Protein AF-A0A382KRZ2-F1 (afdb_monomer_lite)

Radius of gyration: 15.96 Å; chains: 1; bounding box: 41×29×37 Å

Organism: NCBI:txid408172

pLDDT: mean 85.94, std 16.83, range [29.5, 98.38]

Foldseek 3Di:
DDDQDPPPPQVCVVVVPPQQAAEDEDAAEDCDPVVLVVLVCLVVCQVVCCNPRSYRYFYQKYAYPQGIDGHPVGARSVLQVVVVVVPGSNSRD

Secondary structure (DSSP, 8-state):
-------TT-THHHH-PPP-PEEEEEEEE--SHHHHHHHHHHHHTHHHHHHHHSEEEEEEEEEETTEEEE-SS---HHHHHHHHHTT-GGG--

InterPro domains:
  IPR036291 NAD(P)-binding domain superfamily [SSF51735] (25-85)

Structure (mmCIF, N/CA/C/O backbone):
data_AF-A0A382KRZ2-F1
#
_entry.id   AF-A0A382KRZ2-F1
#
loop_
_atom_site.group_PDB
_atom_site.id
_atom_site.type_symbol
_atom_site.label_atom_id
_atom_site.label_alt_id
_atom_site.label_comp_id
_atom_site.label_asym_id
_atom_site.label_entity_id
_atom_site.label_seq_id
_atom_site.pdbx_PDB_ins_code
_atom_site.Cartn_x
_atom_site.Cartn_y
_atom_site.Cartn_z
_atom_site.occupancy
_atom_site.B_iso_or_equiv
_atom_site.auth_seq_id
_atom_site.auth_comp_id
_atom_site.auth_asym_id
_atom_site.auth_atom_id
_atom_site.pdbx_PDB_model_num
ATOM 1 N N . MET A 1 1 ? -13.964 18.608 21.437 1.00 36.06 1 MET A N 1
ATOM 2 C CA . MET A 1 1 ? -15.336 18.402 20.929 1.00 36.06 1 MET A CA 1
ATOM 3 C C . MET A 1 1 ? -15.244 18.003 19.456 1.00 36.06 1 MET A C 1
ATOM 5 O O . MET A 1 1 ? -15.100 18.884 18.627 1.00 36.06 1 MET A O 1
ATOM 9 N N . ASN A 1 2 ? -15.219 16.709 19.116 1.00 29.50 2 ASN A N 1
ATOM 10 C CA . ASN A 1 2 ? -15.291 16.273 17.713 1.00 29.50 2 ASN A CA 1
ATOM 11 C C . ASN A 1 2 ? -16.301 15.124 17.625 1.00 29.50 2 ASN A C 1
ATOM 13 O O . ASN A 1 2 ? -16.048 14.040 18.148 1.00 29.50 2 ASN A O 1
ATOM 17 N N . ARG A 1 3 ? -17.478 15.408 17.055 1.00 42.97 3 ARG A N 1
ATOM 18 C CA . ARG A 1 3 ? -18.567 14.444 16.862 1.00 42.97 3 ARG A CA 1
ATOM 19 C C . ARG A 1 3 ? -18.249 13.619 15.618 1.00 42.97 3 ARG A C 1
ATOM 21 O O . ARG A 1 3 ? -18.606 14.017 14.515 1.00 42.97 3 ARG A O 1
ATOM 28 N N . TYR A 1 4 ? -17.516 12.521 15.786 1.00 54.00 4 TYR A N 1
ATOM 29 C CA . TYR A 1 4 ? -17.399 11.521 14.728 1.00 54.00 4 TYR A CA 1
ATOM 30 C C . TYR A 1 4 ? -18.768 10.873 14.530 1.00 54.00 4 TYR A C 1
ATOM 32 O O . TYR A 1 4 ? -19.491 10.650 15.500 1.00 54.00 4 TYR A O 1
ATOM 40 N N . PHE A 1 5 ? -19.129 10.665 13.267 1.00 55.06 5 PHE A N 1
ATOM 41 C CA . PHE A 1 5 ? -20.382 10.071 12.823 1.00 55.06 5 PHE A CA 1
ATOM 42 C C . PHE A 1 5 ? -20.605 8.711 13.506 1.00 55.06 5 PHE A C 1
ATOM 44 O O . PHE A 1 5 ? -20.151 7.683 13.016 1.00 55.06 5 PHE A O 1
ATOM 51 N N . ILE A 1 6 ? -21.310 8.701 14.638 1.00 56.50 6 ILE A N 1
ATOM 52 C CA . ILE A 1 6 ? -22.015 7.506 15.096 1.00 56.50 6 ILE A CA 1
ATOM 53 C C . ILE A 1 6 ? -23.200 7.388 14.143 1.00 56.50 6 ILE A C 1
ATOM 55 O O . ILE A 1 6 ? -24.036 8.292 14.110 1.00 56.50 6 ILE A O 1
ATOM 59 N N . ASN A 1 7 ? -23.259 6.335 13.330 1.00 58.94 7 ASN A N 1
ATOM 60 C CA . ASN A 1 7 ? -24.484 6.022 12.604 1.00 58.94 7 ASN A CA 1
ATOM 61 C C . ASN A 1 7 ? -25.548 5.662 13.660 1.00 58.94 7 ASN A C 1
ATOM 63 O O . ASN A 1 7 ? -25.396 4.637 14.322 1.00 58.94 7 ASN A O 1
ATOM 67 N N . PRO A 1 8 ? -26.602 6.473 13.863 1.00 59.22 8 PRO A N 1
ATOM 68 C CA . PRO A 1 8 ? -27.585 6.222 14.918 1.00 59.22 8 PRO A CA 1
ATOM 69 C C . PRO A 1 8 ? -28.409 4.946 14.684 1.00 59.22 8 PRO A C 1
ATOM 71 O O . PRO A 1 8 ? -29.094 4.501 15.597 1.00 59.22 8 PRO A O 1
ATOM 74 N N . ASN A 1 9 ? -28.323 4.348 13.489 1.00 58.06 9 ASN A N 1
ATOM 75 C CA . ASN A 1 9 ? -28.947 3.070 13.149 1.00 58.06 9 ASN A CA 1
ATOM 76 C C . ASN A 1 9 ? -27.968 1.884 13.189 1.00 58.06 9 ASN A C 1
ATOM 78 O O . ASN A 1 9 ? -28.295 0.821 12.668 1.00 58.06 9 ASN A O 1
ATOM 82 N N . ASP A 1 10 ? -26.764 2.041 13.748 1.00 61.50 10 ASP A N 1
ATOM 83 C CA . ASP A 1 10 ? -25.838 0.922 13.929 1.00 61.50 10 ASP A CA 1
ATOM 84 C C . ASP A 1 10 ? -26.347 -0.016 15.049 1.00 61.50 10 ASP A C 1
ATOM 86 O O . ASP A 1 10 ? -26.384 0.383 16.219 1.00 61.50 10 ASP A O 1
ATOM 90 N N . PRO A 1 11 ? -26.736 -1.268 14.734 1.00 55.66 11 PRO A N 1
ATOM 91 C CA . PRO A 1 11 ? -27.275 -2.201 15.722 1.00 55.66 11 PRO A CA 1
ATOM 92 C C . PRO A 1 11 ? -26.262 -2.581 16.817 1.00 55.66 11 PRO A C 1
ATOM 94 O O . PRO A 1 11 ? -26.672 -2.983 17.907 1.00 55.66 11 PRO A O 1
ATOM 97 N N . SER A 1 12 ? -24.953 -2.391 16.598 1.00 58.34 12 SER A N 1
ATOM 98 C CA . SER A 1 12 ? -23.931 -2.645 17.624 1.00 58.34 12 SER A CA 1
ATOM 99 C C . SER A 1 12 ? -24.032 -1.707 18.837 1.00 58.34 12 SER A C 1
ATOM 101 O O . SER A 1 12 ? -23.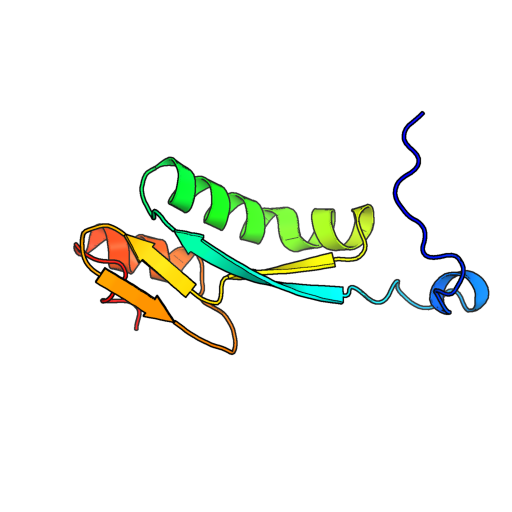648 -2.099 19.940 1.00 58.34 12 SER A O 1
ATOM 103 N N . ILE A 1 13 ? -24.648 -0.527 18.676 1.00 60.88 13 ILE A N 1
ATOM 104 C CA . ILE A 1 13 ? -24.868 0.458 19.749 1.00 60.88 13 ILE A CA 1
ATOM 105 C C . ILE A 1 13 ? -25.848 -0.058 20.815 1.00 60.88 13 ILE A C 1
ATOM 107 O O . ILE A 1 13 ? -25.723 0.295 21.985 1.00 60.88 13 ILE A O 1
ATOM 111 N N . ILE A 1 14 ? -26.807 -0.906 20.427 1.00 60.97 14 ILE A N 1
ATOM 112 C CA . ILE A 1 14 ? -27.855 -1.432 21.320 1.00 60.97 14 ILE A CA 1
ATOM 113 C C . ILE A 1 14 ? -27.464 -2.809 21.881 1.00 60.97 14 ILE A C 1
ATOM 115 O O . ILE A 1 14 ? -27.808 -3.138 23.013 1.00 60.97 14 ILE A O 1
ATOM 119 N N . THR A 1 15 ? -26.736 -3.624 21.109 1.00 61.88 15 THR A N 1
ATOM 120 C CA . THR A 1 15 ? -26.469 -5.036 21.445 1.00 61.88 15 THR A CA 1
ATOM 121 C C . THR A 1 15 ? -25.175 -5.260 22.242 1.00 61.88 15 THR A C 1
ATOM 123 O O . THR A 1 15 ? -25.006 -6.328 22.823 1.00 61.88 15 THR A O 1
ATOM 126 N N . GLY A 1 16 ? -24.237 -4.303 22.270 1.00 55.62 16 GLY A N 1
ATOM 127 C CA . GLY A 1 16 ? -22.897 -4.526 22.841 1.00 55.62 16 GLY A CA 1
ATOM 128 C C . GLY A 1 16 ? -22.029 -5.487 22.012 1.00 55.62 16 GLY A C 1
ATOM 129 O O . GLY A 1 16 ? -20.993 -5.960 22.478 1.00 55.62 16 GLY A O 1
ATOM 130 N N . ALA A 1 17 ? -22.456 -5.783 20.780 1.00 57.59 17 ALA A N 1
ATOM 131 C CA . ALA A 1 17 ? -21.684 -6.534 19.801 1.00 57.59 17 ALA A CA 1
ATOM 132 C C . ALA A 1 17 ? -20.438 -5.727 19.386 1.00 57.59 17 ALA A C 1
ATOM 134 O O . ALA A 1 17 ? -20.497 -4.494 19.374 1.00 57.59 17 ALA A O 1
ATOM 135 N N . PRO A 1 18 ? -19.311 -6.377 19.032 1.00 57.00 18 PRO A N 1
ATOM 136 C CA . PRO A 1 18 ? -18.153 -5.656 18.510 1.00 57.00 18 PRO A CA 1
ATOM 137 C C . PRO A 1 18 ? -18.587 -4.780 17.326 1.00 57.00 18 PRO A C 1
ATOM 139 O O . PRO A 1 18 ? -19.276 -5.267 16.429 1.00 57.00 18 PRO A O 1
ATOM 142 N N . MET A 1 19 ? -18.214 -3.492 17.343 1.00 60.59 19 MET A N 1
ATOM 143 C CA . MET A 1 19 ? -18.555 -2.545 16.274 1.00 60.59 19 MET A CA 1
ATOM 144 C C . MET A 1 19 ? -18.184 -3.140 14.912 1.00 60.59 19 MET A C 1
ATOM 146 O O . MET A 1 19 ? -17.014 -3.434 14.650 1.00 60.59 19 MET A O 1
ATOM 150 N N . SER A 1 20 ? -19.184 -3.326 14.050 1.00 67.19 20 SER A N 1
ATOM 151 C CA . SER A 1 20 ? -18.992 -3.892 12.717 1.00 67.19 20 SER A CA 1
ATOM 152 C C . SER A 1 20 ? -18.259 -2.879 11.842 1.00 67.19 20 SER A C 1
ATOM 154 O O . SER A 1 20 ? -18.841 -1.891 11.399 1.00 67.19 20 SER A O 1
ATOM 156 N N . SER A 1 21 ? -16.971 -3.108 11.585 1.00 76.06 21 SER A N 1
ATOM 157 C CA . SER A 1 21 ? -16.188 -2.218 10.729 1.00 76.06 21 SER A CA 1
ATOM 158 C C . SER A 1 21 ? -16.601 -2.362 9.261 1.00 76.06 21 SER A C 1
ATOM 160 O O . SER A 1 21 ? -16.543 -3.465 8.716 1.00 76.06 21 SER A O 1
ATOM 162 N N . THR A 1 22 ? -16.953 -1.260 8.600 1.00 90.81 22 THR A N 1
ATOM 163 C CA . THR A 1 22 ? -17.237 -1.243 7.155 1.00 90.81 22 THR A CA 1
ATOM 164 C C . THR A 1 22 ? -15.934 -1.262 6.358 1.00 90.81 22 THR A C 1
ATOM 166 O O . THR A 1 22 ? -15.014 -0.500 6.651 1.00 90.81 22 THR A O 1
ATOM 169 N N . VAL A 1 23 ? -15.835 -2.114 5.335 1.00 92.50 23 VAL A N 1
ATOM 170 C CA . VAL A 1 23 ? -14.652 -2.164 4.460 1.00 92.50 23 VAL A CA 1
ATOM 171 C C . VAL A 1 23 ? -14.803 -1.160 3.318 1.00 92.50 23 VAL A C 1
ATOM 173 O O . VAL A 1 23 ? -15.733 -1.256 2.519 1.00 92.50 23 VAL A O 1
ATOM 176 N N . HIS A 1 24 ? -13.854 -0.233 3.196 1.00 95.19 24 HIS A N 1
ATOM 177 C CA . HIS A 1 24 ? -13.739 0.674 2.057 1.00 95.19 24 HIS A CA 1
ATOM 178 C C . HIS A 1 24 ? -12.520 0.319 1.210 1.00 95.19 24 HIS A C 1
ATOM 180 O O . HIS A 1 24 ? -11.400 0.190 1.707 1.00 95.19 24 HIS A O 1
ATOM 186 N N . ARG A 1 25 ? -12.755 0.179 -0.094 1.00 96.38 25 ARG A N 1
ATOM 187 C CA . ARG A 1 25 ? -11.734 -0.149 -1.091 1.00 96.38 25 ARG A CA 1
ATOM 188 C C . ARG A 1 25 ? -11.139 1.144 -1.629 1.00 96.38 25 ARG A C 1
ATOM 190 O O . ARG A 1 25 ? -11.884 2.051 -1.996 1.00 96.38 25 ARG A O 1
ATOM 197 N N . LEU A 1 26 ? -9.816 1.228 -1.673 1.00 96.38 26 LEU A N 1
ATOM 198 C CA . LEU A 1 26 ? -9.094 2.420 -2.101 1.00 96.38 26 LEU A CA 1
ATOM 199 C C . LEU A 1 26 ? -8.064 2.106 -3.185 1.00 96.38 26 LEU A C 1
ATOM 201 O O . LEU A 1 26 ? -7.413 1.062 -3.172 1.00 96.38 26 LEU A O 1
ATOM 205 N N . ALA A 1 27 ? -7.924 3.041 -4.118 1.00 97.50 27 ALA A N 1
ATOM 206 C CA . ALA A 1 27 ? -6.911 3.015 -5.159 1.00 97.50 27 ALA A CA 1
ATOM 207 C C . ALA A 1 27 ? -5.867 4.100 -4.873 1.00 97.50 27 ALA A C 1
ATOM 209 O O . ALA A 1 27 ? -6.215 5.265 -4.679 1.00 97.50 27 ALA A O 1
ATOM 210 N N . LEU A 1 28 ? -4.589 3.726 -4.864 1.00 97.44 28 LEU A N 1
ATOM 211 C CA . LEU A 1 28 ? -3.472 4.652 -4.714 1.00 97.44 28 LEU A CA 1
ATOM 212 C C . LEU A 1 28 ? -2.962 5.079 -6.089 1.00 97.44 28 LEU A C 1
ATOM 214 O O . LEU A 1 28 ? -2.322 4.305 -6.798 1.00 97.44 28 LEU A O 1
ATOM 218 N N . LEU A 1 29 ? -3.228 6.333 -6.456 1.00 96.44 29 LEU A N 1
ATOM 219 C CA . LEU A 1 29 ? -2.673 6.956 -7.655 1.00 96.44 29 LEU A CA 1
ATOM 220 C C . LEU A 1 29 ? -1.397 7.713 -7.279 1.00 96.44 29 LEU A C 1
ATOM 222 O O . LEU A 1 29 ? -1.432 8.833 -6.776 1.00 96.44 29 LEU A O 1
ATOM 226 N N . GLY A 1 30 ? -0.264 7.068 -7.513 1.00 94.50 30 GLY A N 1
ATOM 227 C CA . GLY A 1 30 ? 1.065 7.505 -7.116 1.00 94.50 30 GLY A CA 1
ATOM 228 C C . GLY A 1 30 ? 1.622 6.650 -5.980 1.00 94.50 30 GLY A C 1
ATOM 229 O O . GLY A 1 30 ? 1.205 6.765 -4.832 1.00 94.50 30 GLY A O 1
ATOM 230 N N . PHE A 1 31 ? 2.650 5.854 -6.285 1.00 96.69 31 PHE A N 1
ATOM 231 C CA . PHE A 1 31 ? 3.352 5.006 -5.313 1.00 96.69 31 PHE A CA 1
ATOM 232 C C . PHE A 1 31 ? 4.815 5.442 -5.093 1.00 96.69 31 PHE A C 1
ATOM 234 O O . PHE A 1 31 ? 5.770 4.665 -5.138 1.00 96.69 31 PHE A O 1
ATOM 241 N N . GLY A 1 32 ? 4.996 6.756 -4.912 1.00 93.81 32 GLY A N 1
ATOM 242 C CA . GLY A 1 32 ? 6.269 7.385 -4.538 1.00 93.81 32 GLY A CA 1
ATOM 243 C C . GLY A 1 32 ? 6.564 7.283 -3.032 1.00 93.81 32 GLY A C 1
ATOM 244 O O . GLY A 1 32 ? 5.997 6.437 -2.349 1.00 93.81 32 GLY A O 1
ATOM 245 N N . PRO A 1 33 ? 7.443 8.132 -2.464 1.00 95.31 33 PRO A N 1
ATOM 246 C CA . PRO A 1 33 ? 7.675 8.175 -1.015 1.00 95.31 33 PRO A CA 1
ATOM 247 C C . PRO A 1 33 ? 6.385 8.314 -0.194 1.00 95.31 33 PRO A C 1
ATOM 249 O O . PRO A 1 33 ? 6.153 7.506 0.693 1.00 95.31 33 PRO A O 1
ATOM 252 N N . VAL A 1 34 ? 5.504 9.253 -0.560 1.00 95.88 34 VAL A N 1
ATOM 253 C CA . VAL A 1 34 ? 4.241 9.489 0.161 1.00 95.88 34 VAL A CA 1
ATOM 254 C C . VAL A 1 34 ? 3.294 8.290 0.073 1.00 95.88 34 VAL A C 1
ATOM 256 O O . VAL A 1 34 ? 2.786 7.852 1.096 1.00 95.88 34 VAL A O 1
ATOM 259 N N . GLY A 1 35 ? 3.079 7.734 -1.125 1.00 95.75 35 GLY A N 1
ATOM 260 C CA . GLY A 1 35 ? 2.185 6.583 -1.310 1.00 95.75 35 GLY A CA 1
ATOM 261 C C . GLY A 1 35 ? 2.650 5.335 -0.554 1.00 95.75 35 GLY A C 1
ATOM 262 O O . GLY A 1 35 ? 1.827 4.636 0.028 1.00 95.75 35 GLY A O 1
ATOM 263 N N . ARG A 1 36 ? 3.971 5.106 -0.492 1.00 95.38 36 ARG A N 1
ATOM 264 C CA . ARG A 1 36 ? 4.575 4.013 0.286 1.00 95.38 36 ARG A CA 1
ATOM 265 C C . ARG A 1 36 ? 4.371 4.203 1.785 1.00 95.38 36 ARG A C 1
ATOM 267 O O . ARG A 1 36 ? 3.808 3.325 2.423 1.00 95.38 36 ARG A O 1
ATOM 274 N N . SER A 1 37 ? 4.728 5.372 2.319 1.00 96.38 37 SER A N 1
ATOM 275 C CA . SER A 1 37 ? 4.516 5.662 3.742 1.00 96.38 37 SER A CA 1
ATOM 276 C C . SER A 1 37 ? 3.037 5.639 4.124 1.00 96.38 37 SER A C 1
ATOM 278 O O . SER A 1 37 ? 2.690 5.205 5.215 1.00 96.38 37 SER A O 1
ATOM 280 N N . PHE A 1 38 ? 2.140 6.067 3.233 1.00 96.75 38 PHE A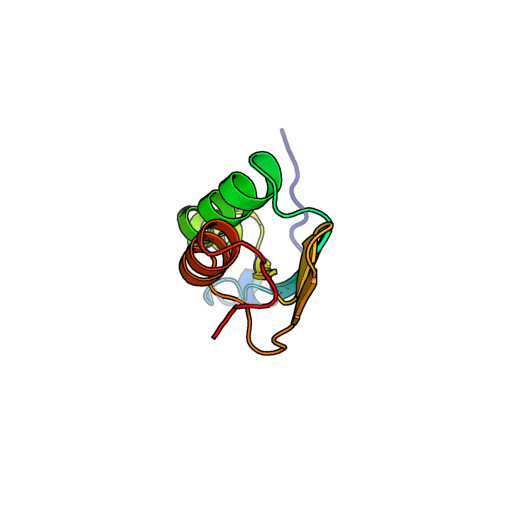 N 1
ATOM 281 C CA . PHE A 1 38 ? 0.704 5.961 3.471 1.00 96.75 38 PHE A CA 1
ATOM 282 C C . PHE A 1 38 ? 0.240 4.500 3.546 1.00 96.75 38 PHE A C 1
ATOM 284 O O . PHE A 1 38 ? -0.496 4.159 4.468 1.00 96.75 38 PHE A O 1
ATOM 291 N N . ALA A 1 39 ? 0.691 3.634 2.632 1.00 95.44 39 ALA A N 1
ATOM 292 C CA . ALA A 1 39 ? 0.379 2.204 2.672 1.00 95.44 39 ALA A CA 1
ATOM 293 C C . ALA A 1 39 ? 0.897 1.530 3.956 1.00 95.44 39 ALA A C 1
ATOM 295 O O . ALA A 1 39 ? 0.154 0.788 4.595 1.00 95.44 39 ALA A O 1
ATOM 296 N N . GLU A 1 40 ? 2.123 1.857 4.377 1.00 95.06 40 GLU A N 1
ATOM 297 C CA . GLU A 1 40 ? 2.714 1.395 5.642 1.00 95.06 40 GLU A CA 1
ATOM 298 C C . GLU A 1 40 ? 1.863 1.836 6.848 1.00 95.06 40 GLU A C 1
ATOM 300 O O . GLU A 1 40 ? 1.446 1.004 7.652 1.00 95.06 40 GLU A O 1
ATOM 305 N N . ILE A 1 41 ? 1.499 3.122 6.931 1.00 95.81 41 ILE A N 1
ATOM 306 C CA . ILE A 1 41 ? 0.654 3.653 8.014 1.00 95.81 41 ILE A CA 1
ATOM 307 C C . ILE A 1 41 ? -0.715 2.967 8.048 1.00 95.81 41 ILE A C 1
ATOM 309 O O . ILE A 1 41 ? -1.216 2.674 9.133 1.00 95.81 41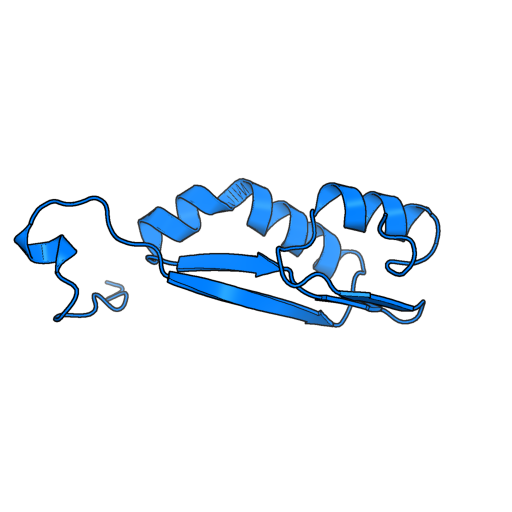 ILE A O 1
ATOM 313 N N . LEU A 1 42 ? -1.345 2.729 6.893 1.00 94.44 42 LEU A N 1
ATOM 314 C CA . LEU A 1 42 ? -2.642 2.051 6.841 1.00 94.44 42 LEU A CA 1
ATOM 315 C C . LEU A 1 42 ? -2.561 0.634 7.410 1.00 94.44 42 LEU A C 1
ATOM 317 O O . LEU A 1 42 ? -3.438 0.256 8.186 1.00 94.44 42 LEU A O 1
ATOM 321 N N . SER A 1 43 ? -1.503 -0.105 7.074 1.00 92.25 43 SER A N 1
ATOM 322 C CA . SER A 1 43 ? -1.259 -1.441 7.617 1.00 92.25 43 SER A CA 1
ATOM 323 C C . SER A 1 43 ? -0.997 -1.398 9.125 1.00 92.25 43 SER A C 1
ATOM 325 O O . SER A 1 43 ? -1.581 -2.167 9.880 1.00 92.25 43 SER A O 1
ATOM 327 N N . GLU A 1 44 ? -0.157 -0.473 9.595 1.00 95.38 44 GLU A N 1
ATOM 328 C CA . GLU A 1 44 ? 0.201 -0.360 11.015 1.00 95.38 44 GLU A CA 1
ATOM 329 C C . GLU A 1 44 ? -0.948 0.140 11.901 1.00 95.38 44 GLU A C 1
ATOM 331 O O . GLU A 1 44 ? -1.005 -0.156 13.097 1.00 95.38 44 GLU A O 1
ATOM 336 N N . LYS A 1 45 ? -1.840 0.970 11.351 1.00 94.94 45 LYS A N 1
ATOM 337 C CA . LYS A 1 45 ? -2.920 1.634 12.095 1.00 94.94 45 LYS A CA 1
ATOM 338 C C . LYS A 1 45 ? -4.291 1.024 11.841 1.00 94.94 45 LYS A C 1
ATOM 340 O O . LYS A 1 45 ? -5.267 1.600 12.320 1.00 94.94 45 LYS A O 1
ATOM 345 N N . GLU A 1 46 ? -4.388 -0.114 11.157 1.00 91.62 46 GLU A N 1
ATOM 346 C CA . GLU A 1 46 ? -5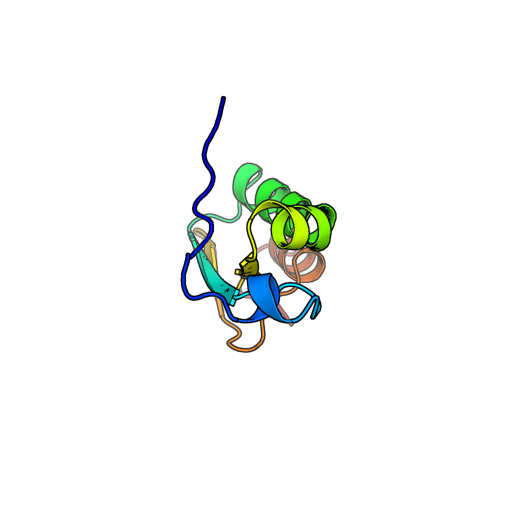.665 -0.724 10.775 1.00 91.62 46 GLU A CA 1
ATOM 347 C C . GLU A 1 46 ? -6.627 -0.852 11.968 1.00 91.62 46 GLU A C 1
ATOM 349 O O . GLU A 1 46 ? -7.742 -0.332 11.932 1.00 91.62 46 GLU A O 1
ATOM 354 N N . ASP A 1 47 ? -6.169 -1.443 13.074 1.00 90.81 47 ASP A N 1
ATOM 355 C CA . ASP A 1 47 ? -6.983 -1.619 14.280 1.00 90.81 47 ASP A CA 1
ATOM 356 C C . ASP A 1 47 ? -7.361 -0.296 14.949 1.00 90.81 47 ASP A C 1
ATOM 358 O O . ASP A 1 47 ? -8.466 -0.151 15.479 1.00 90.81 47 ASP A O 1
ATOM 362 N N . HIS A 1 48 ? -6.462 0.690 14.931 1.00 91.44 48 HIS A N 1
ATOM 363 C CA . HIS A 1 48 ? -6.761 2.017 15.460 1.00 91.44 48 HIS A CA 1
ATOM 364 C C . HIS A 1 48 ? -7.859 2.692 14.634 1.00 91.44 48 HIS A C 1
ATOM 366 O O . HIS A 1 48 ? -8.796 3.259 15.198 1.00 91.44 48 HIS A O 1
ATOM 372 N N . ILE A 1 49 ? -7.760 2.602 13.307 1.00 90.50 49 ILE A N 1
ATOM 373 C CA . ILE A 1 49 ? -8.726 3.169 12.370 1.00 90.50 49 ILE A CA 1
ATOM 374 C C . ILE A 1 49 ? -10.080 2.465 12.527 1.00 90.50 49 ILE A C 1
ATOM 376 O O . ILE A 1 49 ? -11.099 3.139 12.681 1.00 90.50 49 ILE A O 1
ATOM 380 N N . ALA A 1 50 ? -10.090 1.133 12.600 1.00 88.50 50 ALA A N 1
ATOM 381 C CA . ALA A 1 50 ? -11.301 0.342 12.796 1.00 88.50 50 ALA A CA 1
ATOM 382 C C . ALA A 1 50 ? -12.008 0.687 14.112 1.00 88.50 50 ALA A C 1
ATOM 384 O O . ALA A 1 50 ? -13.209 0.946 14.112 1.00 88.50 50 ALA A O 1
ATOM 385 N N . ARG A 1 51 ? -11.273 0.772 15.228 1.00 86.19 51 ARG A N 1
ATOM 386 C CA . ARG A 1 51 ? -11.852 1.099 16.543 1.00 86.19 51 ARG A CA 1
ATOM 387 C C . ARG A 1 51 ? -12.327 2.545 16.642 1.00 86.19 51 ARG A C 1
ATOM 389 O O . ARG A 1 51 ? -13.327 2.813 17.298 1.00 86.19 51 ARG A O 1
ATOM 396 N N . ARG A 1 52 ? -11.596 3.488 16.043 1.00 86.62 52 ARG A N 1
ATOM 397 C CA . ARG A 1 52 ? -11.894 4.923 16.163 1.00 86.62 52 ARG A CA 1
ATOM 398 C C . ARG A 1 52 ? -12.963 5.397 15.183 1.00 86.62 52 ARG A C 1
ATOM 400 O O . ARG A 1 52 ? -13.705 6.318 15.516 1.00 86.62 52 ARG A O 1
ATOM 407 N N . TYR A 1 53 ? -13.007 4.812 13.990 1.00 85.62 53 TYR A N 1
ATOM 408 C CA . TYR A 1 53 ? -13.825 5.295 12.878 1.00 85.62 53 TYR A CA 1
ATOM 409 C C . TYR A 1 53 ? -14.806 4.251 12.333 1.00 85.62 53 TYR A C 1
ATOM 411 O O . TYR A 1 53 ? -15.591 4.587 11.454 1.00 85.62 53 TYR A O 1
ATOM 419 N N . GLY A 1 54 ? -14.780 3.002 12.814 1.00 86.69 54 GLY A N 1
ATOM 420 C CA . GLY A 1 54 ? -15.682 1.951 12.331 1.00 86.69 54 GLY A CA 1
ATOM 421 C C . GLY A 1 54 ? -15.422 1.540 10.880 1.00 86.69 54 GLY A C 1
ATOM 422 O O . GLY A 1 54 ? -16.324 1.031 10.218 1.00 86.69 54 GLY A O 1
ATOM 423 N N . ILE A 1 55 ? -14.210 1.767 10.365 1.00 89.38 55 ILE A N 1
ATOM 424 C CA . ILE A 1 55 ? -13.852 1.468 8.974 1.00 89.38 55 ILE A CA 1
ATOM 425 C C . ILE A 1 55 ? -12.559 0.663 8.878 1.00 89.38 55 ILE A C 1
ATOM 427 O O . ILE A 1 55 ? -11.628 0.869 9.652 1.00 89.38 55 ILE A O 1
ATOM 431 N N . ARG A 1 56 ? -12.482 -0.224 7.887 1.00 92.00 56 ARG A N 1
ATOM 432 C CA . ARG A 1 56 ? -11.240 -0.860 7.438 1.00 92.00 56 ARG A CA 1
ATOM 433 C C . ARG A 1 56 ? -10.938 -0.402 6.023 1.00 92.00 56 ARG A C 1
ATOM 435 O O . ARG A 1 56 ? -11.812 -0.411 5.158 1.00 92.00 56 ARG A O 1
ATOM 442 N N . LEU A 1 57 ? -9.706 0.029 5.804 1.00 94.38 57 LEU A N 1
ATOM 443 C CA . LEU A 1 57 ? -9.240 0.544 4.526 1.00 94.38 57 LEU A CA 1
ATOM 444 C C . LEU A 1 57 ? -8.452 -0.551 3.815 1.00 94.38 57 LEU A C 1
ATOM 446 O O . LEU A 1 57 ? -7.470 -1.048 4.353 1.00 94.38 57 LEU A O 1
ATOM 450 N N . ARG A 1 58 ? -8.885 -0.924 2.610 1.00 95.88 58 ARG A N 1
ATOM 451 C CA . ARG A 1 58 ? -8.239 -1.956 1.798 1.00 95.88 58 ARG A CA 1
ATOM 452 C C . ARG A 1 58 ? -7.718 -1.359 0.503 1.00 95.88 58 ARG A C 1
ATOM 454 O O . ARG A 1 58 ? -8.510 -0.908 -0.325 1.00 95.88 58 ARG A O 1
ATOM 461 N N . ILE A 1 59 ? -6.402 -1.381 0.322 1.00 97.50 59 ILE A N 1
ATOM 462 C CA . ILE A 1 59 ? -5.762 -1.019 -0.945 1.00 97.50 59 ILE A CA 1
ATOM 463 C C . ILE A 1 59 ? -6.133 -2.098 -1.960 1.00 97.50 59 ILE A C 1
ATOM 465 O O . ILE A 1 59 ? -5.848 -3.259 -1.724 1.00 97.50 59 ILE A O 1
ATOM 469 N N . VAL A 1 60 ? -6.799 -1.737 -3.055 1.00 98.38 60 VAL A N 1
ATOM 470 C CA . VAL A 1 60 ? -7.174 -2.681 -4.132 1.00 98.38 60 VAL A CA 1
ATOM 471 C C . VAL A 1 60 ? -6.511 -2.351 -5.461 1.00 98.38 60 VAL A C 1
ATOM 473 O O . VAL A 1 60 ? -6.550 -3.140 -6.396 1.00 98.38 60 VAL A O 1
ATOM 476 N N . ALA A 1 61 ? -5.916 -1.166 -5.562 1.00 98.25 61 ALA A N 1
ATOM 477 C CA . ALA A 1 61 ? -5.123 -0.774 -6.709 1.00 98.25 61 ALA A CA 1
ATOM 478 C C . ALA A 1 61 ? -3.987 0.148 -6.270 1.00 98.25 61 ALA A C 1
ATOM 480 O O . ALA A 1 61 ? -4.174 1.003 -5.401 1.00 98.25 61 ALA A O 1
ATOM 481 N N . ALA A 1 62 ? -2.833 0.012 -6.907 1.00 98.06 62 ALA A N 1
ATOM 482 C CA . ALA A 1 62 ? -1.712 0.929 -6.771 1.00 98.06 62 ALA A CA 1
ATOM 483 C C . ALA A 1 62 ? -1.131 1.195 -8.157 1.00 98.06 62 ALA A C 1
ATOM 485 O O . ALA A 1 62 ? -0.799 0.264 -8.885 1.00 98.06 62 ALA A O 1
ATOM 486 N N . VAL A 1 63 ? -1.023 2.464 -8.534 1.00 97.50 63 VAL A N 1
ATOM 487 C CA . VAL A 1 63 ? -0.576 2.891 -9.863 1.00 97.50 63 VAL A CA 1
ATOM 488 C C . VAL A 1 63 ? 0.505 3.946 -9.707 1.00 97.50 63 VAL A C 1
ATOM 490 O O . VAL A 1 63 ? 0.434 4.807 -8.836 1.00 97.50 63 VAL A O 1
ATOM 493 N N . ASP A 1 64 ? 1.514 3.921 -10.561 1.00 95.25 64 ASP A N 1
ATOM 494 C CA . ASP A 1 64 ? 2.464 5.012 -10.712 1.00 95.25 64 ASP A CA 1
ATOM 495 C C . ASP A 1 64 ? 2.898 5.163 -12.179 1.00 95.25 64 ASP A C 1
ATOM 497 O O . ASP A 1 64 ? 2.348 4.536 -13.081 1.00 95.25 64 ASP A O 1
ATOM 501 N N . ARG A 1 65 ? 3.901 6.009 -12.445 1.00 95.75 65 ARG A N 1
ATOM 502 C CA . ARG A 1 65 ? 4.396 6.244 -13.816 1.00 95.75 65 ARG A CA 1
ATOM 503 C C . ARG A 1 65 ? 4.981 4.999 -14.499 1.00 95.75 65 ARG A C 1
ATOM 505 O O . ARG A 1 65 ? 5.248 5.049 -15.692 1.00 95.75 65 ARG A O 1
ATOM 512 N N . THR 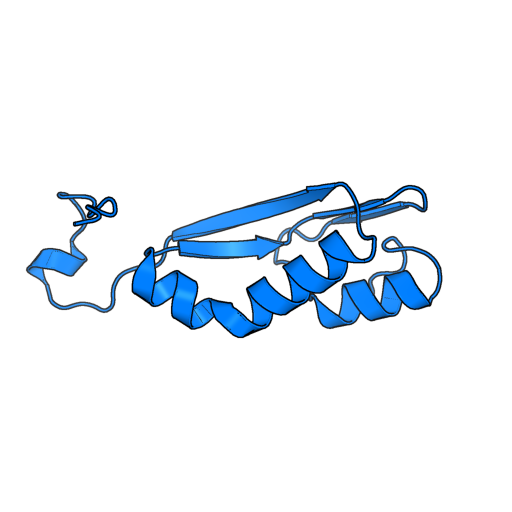A 1 66 ? 5.267 3.939 -13.749 1.00 94.56 66 THR A N 1
ATOM 513 C CA . THR A 1 66 ? 5.926 2.714 -14.221 1.00 94.56 66 THR A CA 1
ATOM 514 C C . THR A 1 66 ? 4.961 1.537 -14.387 1.00 94.56 66 THR A C 1
ATOM 516 O O . THR A 1 66 ? 5.395 0.472 -14.823 1.00 94.56 66 THR A O 1
ATOM 519 N N . GLY A 1 67 ? 3.674 1.708 -14.066 1.00 96.06 67 GLY A N 1
ATOM 520 C CA . GLY A 1 67 ? 2.632 0.690 -14.225 1.00 96.06 67 GLY A CA 1
ATOM 521 C C . GLY A 1 67 ? 1.630 0.687 -13.070 1.00 96.06 67 GLY A C 1
ATOM 522 O O . GLY A 1 67 ? 1.578 1.629 -12.281 1.00 96.06 67 GLY A O 1
ATOM 523 N N . GLY A 1 68 ? 0.835 -0.378 -12.961 1.00 97.06 68 GLY A N 1
ATOM 524 C CA . GLY A 1 68 ? -0.132 -0.553 -11.879 1.00 97.06 68 GLY A CA 1
ATOM 525 C C . GLY A 1 68 ? -0.359 -2.015 -11.504 1.00 97.06 68 GLY A C 1
ATOM 526 O O . GLY A 1 68 ? -0.169 -2.897 -12.336 1.00 97.06 68 GLY A O 1
ATOM 527 N N . ALA A 1 69 ? -0.777 -2.238 -10.260 1.00 98.00 69 ALA A N 1
ATOM 528 C CA . ALA A 1 69 ? -1.274 -3.506 -9.734 1.00 98.00 69 ALA A CA 1
ATOM 529 C C . ALA A 1 69 ? -2.722 -3.333 -9.265 1.00 98.00 69 ALA A C 1
ATOM 531 O O . ALA A 1 69 ? -3.087 -2.262 -8.765 1.00 98.00 69 ALA A O 1
ATOM 532 N N . VAL A 1 70 ? -3.539 -4.373 -9.437 1.00 98.00 70 VAL A N 1
ATOM 533 C CA . VAL A 1 70 ? -4.942 -4.412 -9.014 1.00 98.00 70 VAL A CA 1
ATOM 534 C C . VAL A 1 70 ? -5.232 -5.791 -8.438 1.00 98.00 70 VAL A C 1
ATOM 536 O O . VAL A 1 70 ? -5.025 -6.787 -9.122 1.00 98.00 70 VAL A O 1
ATOM 539 N N . ASP A 1 71 ? -5.756 -5.826 -7.220 1.00 97.56 71 ASP A N 1
ATOM 540 C CA . ASP A 1 71 ? -6.272 -7.033 -6.582 1.00 97.56 71 ASP A CA 1
ATOM 541 C C . ASP A 1 71 ? -7.565 -6.681 -5.842 1.00 97.56 71 ASP A C 1
ATOM 543 O O . ASP A 1 71 ? -7.625 -5.763 -5.019 1.00 97.56 71 ASP A O 1
ATOM 547 N N . GLN A 1 72 ? -8.632 -7.402 -6.169 1.00 94.12 72 GLN A N 1
ATOM 548 C CA . GLN A 1 72 ? -9.933 -7.198 -5.558 1.00 94.12 72 GLN A CA 1
ATOM 549 C C . GLN A 1 72 ? -9.965 -7.601 -4.080 1.00 94.12 72 GLN A C 1
ATOM 551 O O . GLN A 1 72 ? -10.699 -6.967 -3.308 1.00 94.12 72 GLN A O 1
ATOM 556 N N . ASP A 1 73 ? -9.171 -8.588 -3.688 1.00 94.25 73 ASP A N 1
ATOM 557 C CA . ASP A 1 73 ? -9.111 -9.106 -2.325 1.00 94.25 73 ASP A CA 1
ATOM 558 C C . ASP A 1 73 ? -8.174 -8.287 -1.435 1.00 94.25 73 ASP A C 1
ATOM 560 O O . ASP A 1 73 ? -8.355 -8.257 -0.214 1.00 94.25 73 ASP A O 1
ATOM 564 N N . GLY A 1 74 ? -7.305 -7.491 -2.055 1.00 96.12 74 GLY A N 1
ATOM 565 C CA . GLY A 1 74 ? -6.469 -6.484 -1.421 1.00 96.12 74 GLY A CA 1
ATOM 566 C C . GLY A 1 74 ? -5.000 -6.657 -1.784 1.00 96.12 74 GLY A C 1
ATOM 567 O O . GLY A 1 74 ? -4.512 -7.766 -1.936 1.00 96.12 74 GLY A O 1
ATOM 568 N N . LEU A 1 75 ? -4.296 -5.539 -1.897 1.00 97.50 75 LEU A N 1
ATOM 569 C CA . LEU A 1 75 ? -2.860 -5.497 -2.115 1.00 97.50 75 LEU A CA 1
ATOM 570 C C . LEU A 1 75 ? -2.145 -5.368 -0.771 1.00 97.50 75 LEU A C 1
ATOM 572 O O . LEU A 1 75 ? -2.482 -4.486 0.028 1.00 97.50 75 LEU A O 1
ATOM 576 N N . ASP A 1 76 ? -1.138 -6.208 -0.552 1.00 96.19 76 ASP A N 1
ATOM 577 C CA . ASP A 1 76 ? -0.264 -6.110 0.608 1.00 96.19 76 ASP A CA 1
ATOM 578 C C . ASP A 1 76 ? 0.710 -4.930 0.462 1.00 96.19 76 ASP A C 1
ATOM 580 O O . ASP A 1 76 ? 1.303 -4.681 -0.596 1.00 96.19 76 ASP A O 1
ATOM 584 N N . ALA A 1 77 ? 0.860 -4.159 1.539 1.00 94.38 77 ALA A N 1
ATOM 585 C CA . ALA A 1 77 ? 1.686 -2.960 1.527 1.00 94.38 77 ALA A CA 1
ATOM 586 C C . ALA A 1 77 ? 3.183 -3.282 1.383 1.00 94.38 77 ALA A C 1
ATOM 588 O O . ALA A 1 77 ? 3.892 -2.565 0.668 1.00 94.38 77 ALA A O 1
ATOM 589 N N . ALA A 1 78 ? 3.671 -4.343 2.032 1.00 94.81 78 ALA A N 1
ATOM 590 C CA . ALA A 1 78 ? 5.072 -4.743 1.966 1.00 94.81 78 ALA A CA 1
ATOM 591 C C . ALA A 1 78 ? 5.422 -5.253 0.563 1.00 94.81 78 ALA A C 1
ATOM 593 O O . ALA A 1 78 ? 6.429 -4.822 -0.009 1.00 94.81 78 ALA A O 1
ATOM 594 N N . ASP A 1 79 ? 4.552 -6.062 -0.036 1.00 96.88 79 ASP A N 1
ATOM 595 C CA . ASP A 1 79 ? 4.745 -6.579 -1.393 1.00 96.88 79 ASP A CA 1
ATOM 596 C C . ASP A 1 79 ? 4.717 -5.464 -2.444 1.00 96.88 79 ASP A C 1
ATOM 598 O O . ASP A 1 79 ? 5.569 -5.422 -3.338 1.00 96.88 79 ASP A O 1
ATOM 602 N N . LEU A 1 80 ? 3.833 -4.470 -2.298 1.00 96.44 80 LEU A N 1
ATOM 603 C CA . LEU A 1 80 ? 3.849 -3.276 -3.148 1.00 96.44 80 LEU A CA 1
ATOM 604 C C . LEU A 1 80 ? 5.163 -2.489 -3.031 1.00 96.44 80 LEU A C 1
ATOM 606 O O . LEU A 1 80 ? 5.690 -1.992 -4.034 1.00 96.44 80 LEU A O 1
ATOM 610 N N . VAL A 1 81 ? 5.716 -2.356 -1.821 1.00 94.56 81 VAL A N 1
ATOM 611 C CA . VAL A 1 81 ? 7.009 -1.690 -1.599 1.00 94.56 81 VAL A CA 1
ATOM 612 C C . VAL A 1 81 ? 8.149 -2.485 -2.237 1.00 94.56 81 VAL A C 1
ATOM 614 O O . VAL A 1 81 ? 9.026 -1.877 -2.864 1.00 94.56 81 VAL A O 1
ATOM 617 N N . ILE A 1 82 ? 8.139 -3.815 -2.126 1.00 96.12 82 ILE A N 1
ATOM 618 C CA . ILE A 1 82 ? 9.119 -4.707 -2.761 1.00 96.12 82 ILE A CA 1
ATOM 619 C C . ILE A 1 82 ? 9.041 -4.578 -4.287 1.00 96.12 82 ILE A C 1
ATOM 621 O O . ILE A 1 82 ? 10.056 -4.275 -4.922 1.00 96.12 82 ILE A O 1
ATOM 625 N N . ALA A 1 83 ? 7.847 -4.693 -4.875 1.00 95.56 83 ALA A N 1
ATOM 626 C CA . ALA A 1 83 ? 7.619 -4.523 -6.310 1.00 95.56 83 ALA A CA 1
ATOM 627 C C . ALA A 1 83 ? 8.109 -3.153 -6.798 1.00 95.56 83 ALA A C 1
ATOM 629 O O . ALA A 1 83 ? 8.848 -3.043 -7.785 1.00 95.56 83 ALA A O 1
ATOM 630 N N . LYS A 1 84 ? 7.796 -2.086 -6.048 1.00 94.75 84 LYS A N 1
ATOM 631 C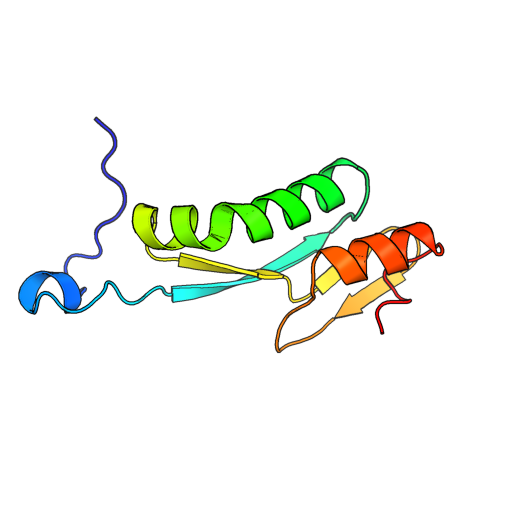 CA . LYS A 1 84 ? 8.256 -0.741 -6.391 1.00 94.75 84 LYS A CA 1
ATOM 632 C C . LYS A 1 84 ? 9.779 -0.618 -6.365 1.00 94.75 84 LYS A C 1
ATOM 634 O O . LYS A 1 84 ? 10.345 0.024 -7.252 1.00 94.75 84 LYS A O 1
ATOM 639 N N . ARG A 1 85 ? 10.453 -1.221 -5.381 1.00 93.25 85 ARG A N 1
ATOM 640 C CA . ARG A 1 85 ? 11.927 -1.270 -5.314 1.00 93.25 85 ARG A CA 1
ATOM 641 C C . ARG A 1 85 ? 12.522 -2.079 -6.467 1.00 93.25 85 ARG A C 1
ATOM 643 O O . ARG A 1 85 ? 13.577 -1.706 -6.966 1.00 93.25 85 ARG A O 1
ATOM 650 N N . ALA A 1 86 ? 11.815 -3.102 -6.943 1.00 93.62 86 ALA A N 1
ATOM 651 C CA . ALA A 1 86 ? 12.162 -3.855 -8.145 1.00 93.62 86 ALA A CA 1
ATOM 652 C C . ALA A 1 86 ? 11.879 -3.095 -9.459 1.00 93.62 86 ALA A C 1
ATOM 654 O O . ALA A 1 86 ? 12.137 -3.630 -10.536 1.00 93.62 86 ALA A O 1
ATOM 655 N N . GLY A 1 87 ? 11.370 -1.860 -9.399 1.00 92.62 87 GLY A N 1
ATOM 656 C CA . GLY A 1 87 ? 11.288 -0.929 -10.527 1.00 92.62 87 GLY A CA 1
ATOM 657 C C . GLY A 1 87 ? 9.872 -0.515 -10.924 1.00 92.62 87 GLY A C 1
ATOM 658 O O . GLY A 1 87 ? 9.711 0.554 -11.509 1.00 92.62 87 GLY A O 1
ATOM 659 N N . SER A 1 88 ? 8.844 -1.297 -10.582 1.00 94.75 88 SER A N 1
ATOM 660 C CA . SER A 1 88 ? 7.449 -0.969 -10.901 1.00 94.75 88 SER A CA 1
ATOM 661 C C . SER A 1 88 ? 6.476 -1.689 -9.980 1.00 94.75 88 SER A C 1
ATOM 663 O O . SER A 1 88 ? 6.641 -2.875 -9.713 1.00 94.75 88 SER A O 1
ATOM 665 N N . VAL A 1 89 ? 5.417 -0.992 -9.559 1.00 95.62 89 VAL A N 1
ATOM 666 C CA . VAL A 1 89 ? 4.298 -1.612 -8.829 1.00 95.62 89 VAL A CA 1
ATOM 667 C C . VAL A 1 89 ? 3.587 -2.696 -9.640 1.00 95.62 89 VAL A C 1
ATOM 669 O O . VAL A 1 89 ? 3.013 -3.594 -9.047 1.00 95.62 89 VAL A O 1
ATOM 672 N N . ALA A 1 90 ? 3.685 -2.684 -10.975 1.00 96.56 90 ALA A N 1
ATOM 673 C CA . ALA A 1 90 ? 3.137 -3.743 -11.831 1.00 96.56 90 ALA A CA 1
ATOM 674 C C . ALA A 1 90 ? 3.844 -5.103 -11.668 1.00 96.56 90 ALA A C 1
ATOM 676 O O . ALA A 1 90 ? 3.419 -6.085 -12.264 1.00 96.56 90 ALA A O 1
ATOM 677 N N . ARG A 1 91 ? 4.942 -5.156 -10.903 1.00 95.94 91 ARG A N 1
ATOM 678 C CA . ARG A 1 91 ? 5.649 -6.392 -10.535 1.00 95.94 91 ARG A CA 1
ATOM 679 C C . ARG A 1 91 ? 5.160 -6.985 -9.211 1.00 95.94 91 ARG A C 1
ATOM 681 O O . ARG A 1 91 ? 5.868 -7.804 -8.635 1.00 95.94 91 ARG A O 1
ATOM 688 N N . TYR A 1 92 ? 4.025 -6.511 -8.700 1.00 96.69 92 TYR A N 1
ATOM 689 C CA . TYR A 1 92 ? 3.342 -7.159 -7.586 1.00 96.69 92 TYR A CA 1
ATOM 690 C C . TYR A 1 92 ? 3.083 -8.639 -7.948 1.00 96.69 92 TYR A C 1
ATOM 692 O O . TYR A 1 92 ? 2.750 -8.887 -9.113 1.00 96.69 92 TYR A O 1
ATOM 700 N N . PRO A 1 93 ? 3.338 -9.589 -7.027 1.00 89.69 93 PRO A N 1
ATOM 701 C CA . PRO A 1 93 ? 3.265 -11.025 -7.303 1.00 89.69 93 PRO A CA 1
ATOM 702 C C . PRO A 1 93 ? 1.861 -11.521 -7.668 1.00 89.69 93 PRO A C 1
ATOM 704 O O . PRO A 1 93 ? 0.867 -10.862 -7.290 1.00 89.69 93 PRO A O 1
#

Sequence (93 aa):
MNRYFINPNDPSIITGAPMSSTVHRLALLGFGPVGRSFAEILSEKEDHIARRYGIRLRIVAAVDRTGGAVDQDGLDAADLVIAKRAGSVARYP